Protein AF-A0A963E9U4-F1 (afdb_monomer_lite)

Structure (mmCIF, N/CA/C/O backbone):
data_AF-A0A963E9U4-F1
#
_entry.id   AF-A0A963E9U4-F1
#
loop_
_atom_site.group_PDB
_atom_site.id
_atom_site.type_symbol
_atom_site.label_atom_id
_atom_site.label_alt_id
_atom_site.label_comp_id
_atom_site.label_asym_id
_atom_site.label_entity_id
_atom_site.label_seq_id
_atom_site.pdbx_PDB_ins_code
_atom_site.Cartn_x
_atom_site.Cartn_y
_atom_site.Cartn_z
_atom_site.occupancy
_atom_site.B_iso_or_equiv
_atom_site.auth_seq_id
_atom_site.auth_comp_id
_atom_site.auth_asym_id
_atom_site.auth_atom_id
_atom_site.pdbx_PDB_model_num
ATOM 1 N N . LEU A 1 1 ? -9.580 -12.105 0.076 1.00 77.25 1 LEU A N 1
ATOM 2 C CA . LEU A 1 1 ? -8.451 -11.151 -0.004 1.00 77.25 1 LEU A CA 1
ATOM 3 C C . LEU A 1 1 ? -7.604 -11.280 1.260 1.00 77.25 1 LEU A C 1
ATOM 5 O O . LEU A 1 1 ? -8.142 -11.702 2.276 1.00 77.25 1 LEU A O 1
ATOM 9 N N . ARG A 1 2 ? -6.309 -10.960 1.213 1.00 84.62 2 ARG A N 1
ATOM 10 C CA . ARG A 1 2 ? -5.441 -10.859 2.401 1.00 84.62 2 ARG A CA 1
ATOM 11 C C . ARG A 1 2 ? -4.675 -9.540 2.334 1.00 84.62 2 ARG A C 1
ATOM 13 O O . ARG A 1 2 ? -4.417 -9.059 1.235 1.00 84.62 2 ARG A O 1
ATOM 20 N N . ILE A 1 3 ? -4.321 -8.981 3.488 1.00 85.62 3 ILE A N 1
ATOM 21 C CA . ILE A 1 3 ? -3.585 -7.716 3.590 1.00 85.62 3 ILE A CA 1
ATOM 22 C C . ILE A 1 3 ? -2.121 -8.007 3.926 1.00 85.62 3 ILE A C 1
ATOM 24 O O . ILE A 1 3 ? -1.833 -8.828 4.794 1.00 85.62 3 ILE A O 1
ATOM 28 N N . TYR A 1 4 ? -1.211 -7.309 3.246 1.00 88.12 4 TYR A N 1
ATOM 29 C CA . TYR A 1 4 ? 0.233 -7.344 3.508 1.00 88.12 4 TYR A CA 1
ATOM 30 C C . TYR A 1 4 ? 0.819 -5.945 3.808 1.00 88.12 4 TYR A C 1
ATOM 32 O O . TYR A 1 4 ? 2.010 -5.802 4.059 1.00 88.12 4 TYR A O 1
ATOM 40 N N . GLY A 1 5 ? -0.009 -4.894 3.793 1.00 84.44 5 GLY A N 1
ATOM 41 C CA . GLY A 1 5 ? 0.417 -3.529 4.103 1.00 84.44 5 GLY A CA 1
ATOM 42 C C . GLY A 1 5 ? 0.505 -3.292 5.610 1.00 84.44 5 GLY A C 1
ATOM 43 O O . GLY A 1 5 ? -0.496 -3.433 6.308 1.00 84.44 5 GLY A O 1
ATOM 44 N N . GLY A 1 6 ? 1.682 -2.897 6.104 1.00 85.62 6 GLY A N 1
ATOM 45 C CA . GLY A 1 6 ? 1.900 -2.619 7.529 1.00 85.62 6 GLY A CA 1
ATOM 46 C C . GLY A 1 6 ? 1.007 -1.504 8.084 1.00 85.62 6 GLY A C 1
ATOM 47 O O . GLY A 1 6 ? 0.506 -1.639 9.195 1.00 85.62 6 GLY A O 1
ATOM 48 N N . GLY A 1 7 ? 0.740 -0.457 7.291 1.00 85.38 7 GLY A N 1
ATOM 49 C CA . GLY A 1 7 ? -0.173 0.629 7.675 1.00 85.38 7 GLY A CA 1
ATOM 50 C C . GLY A 1 7 ? -1.592 0.125 7.940 1.00 85.38 7 GLY A C 1
ATOM 51 O O . GLY A 1 7 ? -2.111 0.290 9.040 1.00 85.38 7 GLY A O 1
ATOM 52 N N . ILE A 1 8 ? -2.154 -0.625 6.990 1.00 86.62 8 ILE A N 1
ATOM 53 C CA . ILE A 1 8 ? -3.504 -1.189 7.106 1.00 86.62 8 ILE A CA 1
ATOM 54 C C . ILE A 1 8 ? -3.583 -2.158 8.294 1.00 86.62 8 ILE A C 1
ATOM 56 O O . ILE A 1 8 ? -4.497 -2.063 9.102 1.00 86.62 8 ILE A O 1
ATOM 60 N N . LEU A 1 9 ? -2.604 -3.059 8.445 1.00 87.06 9 LEU A N 1
ATOM 61 C CA . LEU A 1 9 ? -2.578 -4.039 9.542 1.00 87.06 9 LEU A CA 1
ATOM 62 C C . LEU A 1 9 ? -2.455 -3.399 10.931 1.00 87.06 9 LEU A C 1
ATOM 64 O O . LEU A 1 9 ? -2.824 -4.023 11.924 1.00 87.06 9 LEU A O 1
ATOM 68 N N . SER A 1 10 ? -1.926 -2.177 11.013 1.00 88.19 10 SER A N 1
ATOM 69 C CA . SER A 1 10 ? -1.814 -1.441 12.273 1.00 88.19 10 SER A CA 1
ATOM 70 C C . SER A 1 10 ? -3.120 -0.759 12.699 1.00 88.19 10 SER A C 1
ATOM 72 O O . SER A 1 10 ? -3.261 -0.396 13.866 1.0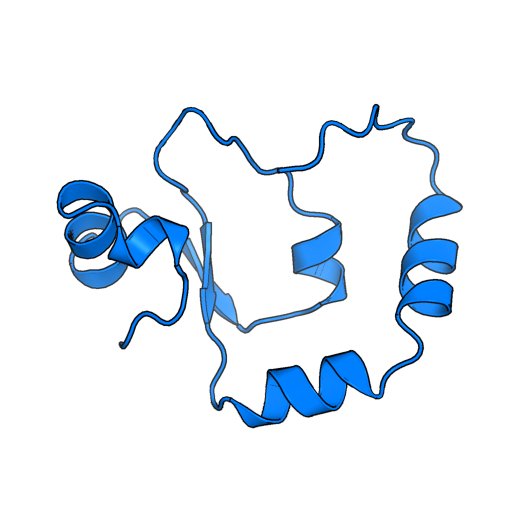0 88.19 10 SER A O 1
ATOM 74 N N . SER A 1 11 ? -4.090 -0.627 11.787 1.00 87.56 11 SER A N 1
ATOM 75 C CA . SER A 1 11 ? -5.382 0.015 12.026 1.00 87.56 11 SER A CA 1
ATOM 76 C C . SER A 1 11 ? -6.538 -0.967 11.830 1.00 87.56 11 SER A C 1
ATOM 78 O O . SER A 1 11 ? -6.767 -1.498 10.742 1.00 87.56 11 SER A O 1
ATOM 80 N N . PHE A 1 12 ? -7.314 -1.196 12.893 1.00 88.00 12 PHE A N 1
ATOM 81 C CA . PHE A 1 12 ? -8.485 -2.077 12.838 1.00 88.00 12 PHE A CA 1
ATOM 82 C C . PHE A 1 12 ? -9.546 -1.560 11.853 1.00 88.00 12 PHE A C 1
ATOM 84 O O . PHE A 1 12 ? -10.082 -2.327 11.054 1.00 88.00 12 PHE A O 1
ATOM 91 N N . GLU A 1 13 ? -9.808 -0.252 11.881 1.00 88.19 13 GLU A N 1
ATOM 92 C CA . GLU A 1 13 ? -10.795 0.395 11.015 1.00 88.19 13 GLU A CA 1
ATOM 93 C C . GLU A 1 13 ? -10.396 0.290 9.539 1.00 88.19 13 GLU A C 1
ATOM 95 O O . GLU A 1 13 ? -11.210 -0.083 8.693 1.00 88.19 13 GLU A O 1
ATOM 100 N N . GLU A 1 14 ? -9.117 0.523 9.233 1.00 86.69 14 GLU A N 1
ATOM 101 C CA . GLU A 1 14 ? -8.619 0.441 7.860 1.00 86.69 14 GLU A CA 1
ATOM 102 C C . GLU A 1 14 ? -8.603 -1.002 7.342 1.00 86.69 14 GLU A C 1
ATOM 104 O O . GLU A 1 14 ? -8.949 -1.253 6.189 1.00 86.69 14 GLU A O 1
ATOM 109 N N . THR A 1 15 ? -8.271 -1.969 8.202 1.00 88.69 15 THR A N 1
ATOM 110 C CA . THR A 1 15 ? -8.332 -3.400 7.874 1.00 88.69 15 THR A CA 1
ATOM 111 C C . THR A 1 15 ? -9.744 -3.820 7.461 1.00 88.69 15 THR A C 1
ATOM 113 O O . THR A 1 15 ? -9.911 -4.475 6.428 1.00 88.69 15 THR A O 1
ATOM 116 N N . GLN A 1 16 ? -10.761 -3.425 8.234 1.00 89.69 16 GLN A N 1
ATOM 117 C CA . GLN A 1 16 ? -12.155 -3.748 7.929 1.00 89.69 16 GLN A CA 1
ATOM 118 C C . GLN A 1 16 ? -12.618 -3.042 6.647 1.00 89.69 16 GLN A C 1
ATOM 120 O O . GLN A 1 16 ? -13.213 -3.673 5.773 1.00 89.69 16 GLN A O 1
ATOM 125 N N . TYR A 1 17 ? -12.289 -1.756 6.481 1.00 89.00 17 TYR A N 1
ATOM 126 C CA . TYR A 1 17 ? -12.631 -0.996 5.277 1.00 89.00 17 TYR A CA 1
ATOM 127 C C . TYR A 1 17 ? -12.019 -1.612 4.009 1.00 89.00 17 TYR A C 1
ATOM 129 O O . TYR A 1 17 ? -12.714 -1.826 3.014 1.00 89.00 17 TYR A O 1
ATOM 137 N N . ALA A 1 18 ? -10.736 -1.973 4.050 1.00 85.44 18 ALA A N 1
ATOM 138 C CA . ALA A 1 18 ? -10.011 -2.507 2.902 1.00 85.44 18 ALA A CA 1
ATOM 139 C C . ALA A 1 18 ? -10.516 -3.885 2.438 1.00 85.44 18 ALA A C 1
ATOM 141 O O . ALA A 1 18 ? -10.389 -4.214 1.252 1.00 85.44 18 ALA A O 1
ATOM 142 N N . ILE A 1 19 ? -11.101 -4.701 3.324 1.00 85.06 19 ILE A N 1
ATOM 143 C CA . ILE A 1 19 ? -11.597 -6.048 2.987 1.00 85.06 19 ILE A CA 1
ATOM 144 C C . ILE A 1 19 ? -13.105 -6.057 2.745 1.00 85.06 19 ILE A C 1
ATOM 146 O O . ILE A 1 19 ? -13.532 -6.570 1.712 1.00 85.06 19 ILE A O 1
ATOM 150 N N . ASP A 1 20 ? -13.890 -5.499 3.665 1.00 87.50 20 ASP A N 1
ATOM 151 C CA . ASP A 1 20 ? -15.336 -5.734 3.716 1.00 87.5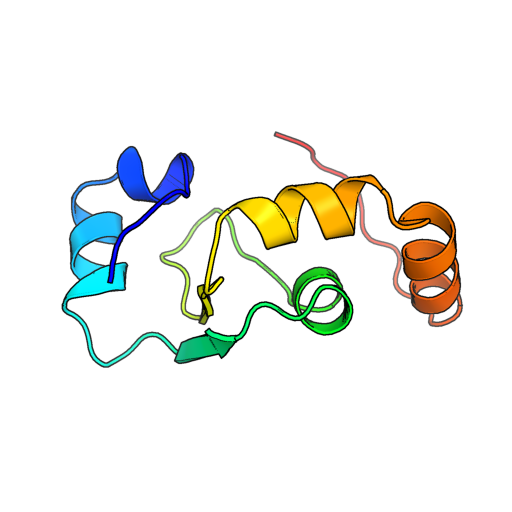0 20 ASP A CA 1
ATOM 152 C C . ASP A 1 20 ? -16.150 -4.657 2.98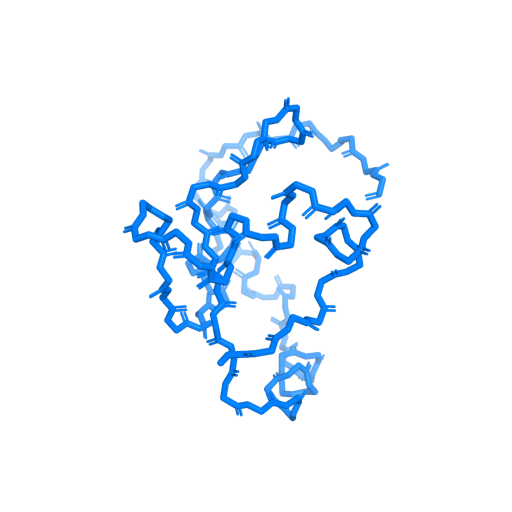5 1.00 87.50 20 ASP A C 1
ATOM 154 O O . ASP A 1 20 ? -17.282 -4.912 2.576 1.00 87.50 20 ASP A O 1
ATOM 158 N N . SER A 1 21 ? -15.593 -3.455 2.788 1.00 88.19 21 SER A N 1
ATOM 159 C CA . SER A 1 21 ? -16.300 -2.369 2.097 1.00 88.19 21 SER A CA 1
ATOM 160 C C . SER A 1 21 ? -16.303 -2.557 0.575 1.00 88.19 21 SER A C 1
ATOM 162 O O . SER A 1 21 ? -15.309 -2.974 -0.021 1.00 88.19 21 SER A O 1
ATOM 164 N N . ASN A 1 22 ? -17.392 -2.174 -0.093 1.00 87.31 22 ASN A N 1
ATOM 165 C CA . ASN A 1 22 ? -17.453 -2.093 -1.561 1.00 87.31 22 ASN A CA 1
ATOM 166 C C . ASN A 1 22 ? -17.050 -0.714 -2.105 1.00 87.31 22 ASN A C 1
ATOM 168 O O . ASN A 1 22 ? -16.998 -0.532 -3.317 1.00 87.31 22 ASN A O 1
ATOM 172 N N . GLU A 1 23 ? -16.778 0.248 -1.225 1.00 88.25 23 GLU A N 1
ATOM 173 C CA . GLU A 1 23 ? -16.371 1.598 -1.610 1.00 88.25 23 GLU A CA 1
ATOM 174 C C . GLU A 1 23 ? -14.954 1.700 -2.194 1.00 88.25 23 GLU A C 1
ATOM 176 O O . GLU A 1 23 ? -14.791 2.428 -3.176 1.00 88.25 23 GLU A O 1
ATOM 181 N N . PRO A 1 24 ? -13.919 1.026 -1.646 1.00 88.50 24 PRO A N 1
ATOM 182 C CA . PRO A 1 24 ? -12.576 1.223 -2.155 1.00 88.50 24 PRO A CA 1
ATOM 183 C C . PRO A 1 24 ? -12.361 0.511 -3.489 1.00 88.50 24 PRO A C 1
ATOM 185 O O . PRO A 1 24 ? -12.734 -0.653 -3.682 1.00 88.50 24 PRO A O 1
ATOM 188 N N . LEU A 1 25 ? -11.666 1.202 -4.391 1.00 87.88 25 LEU A N 1
ATOM 189 C CA . LEU A 1 25 ? -11.256 0.665 -5.676 1.00 87.88 25 LEU A CA 1
ATOM 190 C C . LEU A 1 25 ? -10.085 -0.302 -5.475 1.00 87.88 25 LEU A C 1
ATOM 192 O O . LEU A 1 25 ? -9.053 0.067 -4.916 1.00 87.88 25 LEU A O 1
ATOM 196 N N . ARG A 1 26 ? -10.245 -1.544 -5.932 1.00 88.25 26 ARG A N 1
ATOM 197 C CA . ARG A 1 26 ? -9.219 -2.589 -5.843 1.00 88.25 26 ARG A CA 1
ATOM 198 C C . ARG A 1 26 ? -8.775 -2.960 -7.249 1.00 88.25 26 ARG A C 1
ATOM 200 O O . ARG A 1 26 ? -9.546 -3.563 -7.990 1.00 88.25 26 ARG A O 1
ATOM 207 N N . GLU A 1 27 ? -7.554 -2.593 -7.606 1.00 88.69 27 GLU A N 1
ATOM 208 C CA . GLU A 1 27 ? -6.998 -2.803 -8.947 1.00 88.69 27 GLU A CA 1
ATOM 209 C C . GLU A 1 27 ? -5.764 -3.702 -8.899 1.00 88.69 27 GLU A C 1
ATOM 211 O O . GLU A 1 27 ? -5.097 -3.758 -7.866 1.00 88.69 27 GLU A O 1
ATOM 216 N N . PRO A 1 28 ? -5.423 -4.401 -9.993 1.00 87.81 28 PRO A N 1
ATOM 217 C CA . PRO A 1 28 ? -4.165 -5.130 -10.083 1.00 87.81 28 PRO A CA 1
ATOM 218 C C . PRO A 1 28 ? -2.964 -4.211 -9.843 1.00 87.81 28 PRO A C 1
ATOM 220 O O . PRO A 1 28 ? -2.960 -3.052 -10.259 1.00 87.81 28 PRO A O 1
ATOM 223 N N . LEU A 1 29 ? -1.931 -4.735 -9.185 1.00 85.62 29 LEU A N 1
ATOM 224 C CA . LEU A 1 29 ? -0.685 -4.008 -8.977 1.00 85.62 29 LEU A CA 1
ATOM 225 C C . LEU A 1 29 ? 0.019 -3.743 -10.316 1.00 85.62 29 LEU A C 1
ATOM 227 O O . LEU A 1 29 ? 0.633 -4.639 -10.891 1.00 85.62 29 LEU A O 1
ATOM 231 N N . ASP A 1 30 ? -0.020 -2.488 -10.759 1.00 86.94 30 ASP A N 1
ATOM 232 C CA . ASP A 1 30 ? 0.837 -1.948 -11.811 1.00 86.94 30 ASP A CA 1
ATOM 233 C C . ASP A 1 30 ? 1.788 -0.910 -11.211 1.00 86.94 30 ASP A C 1
ATOM 235 O O . ASP A 1 30 ? 1.356 0.073 -10.610 1.00 86.94 30 ASP A O 1
ATOM 239 N N . VAL A 1 31 ? 3.093 -1.125 -11.378 1.00 84.44 31 VAL A N 1
ATOM 240 C CA . VAL A 1 31 ? 4.142 -0.289 -10.775 1.00 84.44 31 VAL A CA 1
ATOM 241 C C . VAL A 1 31 ? 4.058 1.144 -11.281 1.00 84.44 31 VAL A C 1
ATOM 243 O O . VAL A 1 31 ? 4.193 2.082 -10.500 1.00 84.44 31 VAL A O 1
ATOM 246 N N . VAL A 1 32 ? 3.816 1.318 -12.581 1.00 85.50 32 VAL A N 1
ATOM 247 C CA . VAL A 1 32 ? 3.785 2.641 -13.211 1.00 85.50 32 VAL A CA 1
ATOM 248 C C . VAL A 1 32 ? 2.589 3.441 -12.706 1.00 85.50 32 VAL A C 1
ATOM 250 O O . VAL A 1 32 ? 2.738 4.600 -12.320 1.00 85.50 32 VAL A O 1
ATOM 253 N N . THR A 1 33 ? 1.412 2.818 -12.663 1.00 85.62 33 THR A N 1
ATOM 254 C CA . THR A 1 33 ? 0.200 3.435 -12.116 1.00 85.62 33 THR A CA 1
ATOM 255 C C . THR A 1 33 ? 0.347 3.726 -10.627 1.00 85.62 33 THR A C 1
ATOM 257 O O . THR A 1 33 ? 0.025 4.831 -10.196 1.00 85.62 33 THR A O 1
ATOM 260 N N . ALA A 1 34 ? 0.885 2.790 -9.841 1.00 85.81 34 ALA A N 1
ATOM 261 C CA . ALA A 1 34 ? 1.091 2.978 -8.407 1.00 85.81 34 ALA A CA 1
ATOM 262 C C . ALA A 1 34 ? 2.034 4.153 -8.104 1.00 85.81 34 ALA A C 1
ATOM 264 O O . ALA A 1 34 ? 1.747 4.936 -7.207 1.00 85.81 34 ALA A O 1
ATOM 265 N N . MET A 1 35 ? 3.108 4.325 -8.882 1.00 85.12 35 MET A N 1
ATOM 266 C CA . MET A 1 35 ? 4.037 5.454 -8.731 1.00 85.12 35 MET A CA 1
ATOM 267 C C . MET A 1 35 ? 3.429 6.810 -9.097 1.00 85.12 35 MET A C 1
ATOM 269 O O . MET A 1 35 ? 3.842 7.824 -8.548 1.00 85.12 35 MET A O 1
ATOM 273 N N . LYS A 1 36 ? 2.467 6.835 -10.024 1.00 86.25 36 LYS A N 1
ATOM 274 C CA . LYS A 1 36 ? 1.749 8.050 -10.445 1.00 86.25 36 LYS A CA 1
ATOM 275 C C . LYS A 1 36 ? 0.535 8.379 -9.581 1.00 86.25 36 LYS A C 1
ATOM 277 O O . LYS A 1 36 ? -0.093 9.412 -9.785 1.00 86.25 36 LYS A O 1
ATOM 282 N N . THR A 1 37 ? 0.129 7.468 -8.705 1.00 85.44 37 THR A N 1
ATOM 283 C CA . THR A 1 37 ? -1.097 7.630 -7.931 1.00 85.44 37 THR A CA 1
ATOM 284 C C . THR A 1 37 ? -0.808 8.457 -6.689 1.00 85.44 37 THR A C 1
ATOM 286 O O . THR A 1 37 ? -0.056 8.023 -5.818 1.00 85.44 37 THR A O 1
ATOM 289 N N . ASP A 1 38 ? -1.461 9.611 -6.580 1.00 87.94 38 ASP A N 1
ATOM 290 C CA . ASP A 1 38 ? -1.420 10.420 -5.366 1.00 87.94 38 ASP A CA 1
ATOM 291 C C . ASP A 1 38 ? -1.943 9.636 -4.160 1.00 87.94 38 ASP A C 1
ATOM 293 O O . ASP A 1 38 ? -2.971 8.953 -4.227 1.00 87.94 38 ASP A O 1
ATOM 297 N N . TYR A 1 39 ? -1.263 9.793 -3.028 1.00 85.62 39 TYR A N 1
ATOM 298 C CA . TYR A 1 39 ? -1.671 9.203 -1.761 1.00 85.62 39 TYR A CA 1
ATOM 299 C C . TYR A 1 39 ? -1.796 10.277 -0.679 1.00 85.62 39 TYR A C 1
ATOM 301 O O . TYR A 1 39 ? -1.180 11.342 -0.736 1.00 85.62 39 TYR A O 1
ATOM 309 N N . ARG A 1 40 ? -2.632 10.003 0.324 1.00 86.25 40 ARG A N 1
ATOM 310 C CA . ARG A 1 40 ? -2.894 10.917 1.442 1.00 86.25 40 ARG A CA 1
ATOM 311 C C . ARG A 1 40 ? -2.776 10.159 2.752 1.00 86.25 40 ARG A C 1
ATOM 313 O O . ARG A 1 40 ? -3.574 9.265 2.999 1.00 86.25 40 ARG A O 1
ATOM 320 N N . TYR A 1 41 ? -1.787 10.506 3.573 1.00 84.81 41 TYR A N 1
ATOM 321 C CA . TYR A 1 41 ? -1.494 9.803 4.830 1.00 84.81 41 TYR A CA 1
ATOM 322 C C . TYR A 1 41 ? -2.522 10.071 5.944 1.00 84.81 41 TYR A C 1
ATOM 324 O O . TYR A 1 41 ? -2.547 9.363 6.944 1.00 84.81 41 TYR A O 1
ATOM 332 N N . ASP A 1 42 ? -3.344 11.108 5.792 1.00 87.75 42 ASP A N 1
ATOM 333 C CA . ASP A 1 42 ? -4.261 11.625 6.808 1.00 87.75 42 ASP A CA 1
ATOM 334 C C . ASP A 1 42 ? -5.693 11.072 6.712 1.00 87.75 42 ASP A C 1
ATOM 336 O O . ASP A 1 42 ? -6.534 11.405 7.545 1.00 87.75 42 ASP A O 1
ATOM 340 N N . GLN A 1 43 ? -5.990 10.234 5.716 1.00 88.62 43 GLN A N 1
ATOM 341 C CA . GLN A 1 43 ? -7.321 9.664 5.493 1.00 88.62 43 GLN A CA 1
ATOM 342 C C . GLN A 1 43 ? -7.255 8.195 5.065 1.00 88.62 43 GLN A C 1
ATOM 344 O O . GLN A 1 43 ? -6.231 7.722 4.571 1.00 88.62 43 GLN A O 1
ATOM 349 N N . ILE A 1 44 ? -8.378 7.485 5.211 1.00 88.81 44 ILE A N 1
ATOM 350 C CA . ILE A 1 44 ? -8.524 6.108 4.726 1.00 88.81 44 ILE A CA 1
ATOM 351 C C . ILE A 1 44 ? -8.341 6.080 3.204 1.00 88.81 44 ILE A C 1
ATOM 353 O O . ILE A 1 44 ? -8.917 6.891 2.469 1.00 88.81 44 ILE A O 1
ATOM 357 N N . GLN A 1 45 ? -7.534 5.132 2.728 1.00 88.19 45 GLN A N 1
ATOM 358 C CA . GLN A 1 45 ? -7.220 5.014 1.310 1.00 88.19 45 GLN A CA 1
ATOM 359 C C . GLN A 1 45 ? -8.450 4.589 0.502 1.00 88.19 45 GLN A C 1
ATOM 361 O O . GLN A 1 45 ? -9.137 3.623 0.823 1.00 88.19 45 GLN A O 1
ATOM 366 N N . LYS A 1 46 ? -8.704 5.294 -0.604 1.00 89.12 46 LYS A N 1
ATOM 367 C CA . LYS A 1 46 ? -9.812 4.990 -1.528 1.00 89.12 46 LYS A CA 1
ATOM 368 C C . LYS A 1 46 ? -9.428 3.991 -2.619 1.00 89.12 46 LYS A C 1
ATOM 370 O O . LYS A 1 46 ? -10.303 3.491 -3.321 1.00 89.12 46 LYS A O 1
ATOM 375 N N . ARG A 1 47 ? -8.128 3.730 -2.788 1.00 89.19 47 ARG A N 1
ATOM 376 C CA . ARG A 1 47 ? -7.575 2.837 -3.809 1.00 89.19 47 ARG A CA 1
ATOM 377 C C . ARG A 1 47 ? -6.565 1.888 -3.172 1.00 89.19 47 ARG A C 1
ATOM 379 O O . ARG A 1 47 ? -5.677 2.333 -2.452 1.00 89.19 47 ARG A O 1
ATOM 386 N N . TYR A 1 48 ? -6.681 0.601 -3.480 1.00 90.69 48 TYR A N 1
ATOM 387 C CA . TYR A 1 48 ? -5.741 -0.440 -3.076 1.00 90.69 48 TYR A CA 1
ATOM 388 C C . TYR A 1 48 ? -5.269 -1.227 -4.298 1.00 90.69 48 TYR A C 1
ATOM 390 O O . TYR A 1 48 ? -6.068 -1.597 -5.159 1.00 90.69 48 TYR A O 1
ATOM 398 N N . PHE A 1 49 ? -3.974 -1.533 -4.338 1.00 90.69 49 PHE A N 1
ATOM 399 C CA . PHE A 1 49 ? -3.384 -2.379 -5.370 1.00 90.69 49 PHE A CA 1
ATOM 400 C C . PHE A 1 49 ? -3.266 -3.822 -4.879 1.00 90.69 49 PHE A C 1
ATOM 402 O O . PHE A 1 49 ? -2.720 -4.093 -3.808 1.00 90.69 49 PHE A O 1
ATOM 409 N N . VAL A 1 50 ? -3.790 -4.755 -5.666 1.00 90.19 50 VAL A N 1
ATOM 410 C CA . VAL A 1 50 ? -3.849 -6.182 -5.361 1.00 90.19 50 VAL A CA 1
ATOM 411 C C . VAL A 1 50 ? -2.765 -6.896 -6.159 1.00 90.19 50 VAL A C 1
ATOM 413 O O . VAL A 1 50 ? -2.757 -6.865 -7.387 1.00 90.19 50 VAL A O 1
ATOM 416 N N . ALA A 1 51 ? -1.848 -7.548 -5.450 1.00 88.06 51 ALA A N 1
ATOM 417 C CA . ALA A 1 51 ? -0.866 -8.443 -6.049 1.00 88.06 51 ALA A CA 1
ATOM 418 C C . ALA A 1 51 ? -1.357 -9.894 -5.968 1.00 88.06 51 ALA A C 1
ATOM 420 O O . ALA A 1 51 ? -1.832 -10.331 -4.917 1.00 88.06 51 ALA A O 1
ATOM 421 N N . ASP A 1 52 ? -1.184 -10.655 -7.050 1.00 84.69 52 ASP A N 1
ATOM 422 C CA . ASP A 1 52 ? -1.569 -12.072 -7.097 1.00 84.69 52 ASP A CA 1
ATOM 423 C C . ASP A 1 52 ? -0.668 -12.954 -6.221 1.00 84.69 52 ASP A C 1
ATOM 425 O O . ASP A 1 52 ? -1.107 -13.958 -5.659 1.00 84.69 52 ASP A O 1
ATOM 429 N N . ASN A 1 53 ? 0.613 -12.592 -6.106 1.00 83.44 53 ASN A N 1
ATOM 430 C CA . ASN A 1 53 ? 1.597 -13.306 -5.302 1.00 83.44 53 ASN A CA 1
ATOM 431 C C . ASN A 1 53 ? 2.713 -12.373 -4.808 1.00 83.44 53 ASN A C 1
ATOM 433 O O . ASN A 1 53 ? 2.943 -11.293 -5.352 1.00 83.44 53 ASN A O 1
ATOM 437 N N . LEU A 1 54 ? 3.438 -12.817 -3.777 1.00 83.00 54 LEU A N 1
ATOM 438 C CA . LEU A 1 54 ? 4.532 -12.043 -3.186 1.00 83.00 54 LEU A CA 1
ATOM 439 C C . LEU A 1 54 ? 5.771 -11.968 -4.099 1.00 83.00 54 LEU A C 1
ATOM 441 O O . LEU A 1 54 ? 6.560 -11.035 -3.976 1.00 83.00 54 LEU A O 1
ATOM 445 N N . SER A 1 55 ? 5.925 -12.903 -5.043 1.00 83.25 55 SER A N 1
ATOM 446 C CA . SER A 1 55 ? 7.021 -12.905 -6.023 1.00 83.25 55 SER A CA 1
ATOM 447 C C . SER A 1 55 ? 6.965 -11.704 -6.973 1.00 83.25 55 SER A C 1
ATOM 449 O O . SER A 1 55 ? 7.999 -11.307 -7.502 1.00 83.25 55 SER A O 1
ATOM 451 N N . VAL A 1 56 ? 5.804 -11.057 -7.136 1.00 80.88 56 VAL A N 1
ATOM 452 C CA . VAL A 1 56 ? 5.701 -9.774 -7.852 1.00 80.88 56 VAL A CA 1
ATOM 453 C C . VAL A 1 56 ? 6.599 -8.712 -7.207 1.00 80.88 56 VAL A C 1
ATOM 455 O O . VAL A 1 56 ? 7.259 -7.962 -7.918 1.00 80.88 56 VAL A O 1
ATOM 458 N N . LEU A 1 57 ? 6.714 -8.679 -5.874 1.00 81.81 57 LEU A N 1
ATOM 459 C CA . LEU A 1 57 ? 7.591 -7.720 -5.191 1.00 81.81 57 LEU A CA 1
ATOM 460 C C . LEU A 1 57 ? 9.076 -7.987 -5.478 1.00 81.81 57 LEU A C 1
ATOM 462 O O . LEU A 1 57 ? 9.854 -7.045 -5.606 1.00 81.81 57 LEU A O 1
ATOM 466 N N . GLU A 1 58 ? 9.474 -9.255 -5.607 1.00 82.62 58 GLU A N 1
ATOM 467 C CA . GLU A 1 58 ? 10.836 -9.645 -6.009 1.00 82.62 58 GLU A CA 1
ATOM 468 C C . GLU A 1 58 ? 11.134 -9.186 -7.442 1.00 82.62 58 GLU A C 1
ATOM 470 O O . GLU A 1 58 ? 12.176 -8.585 -7.706 1.00 82.62 58 GLU A O 1
ATOM 475 N N . MET A 1 59 ? 10.182 -9.395 -8.356 1.00 82.75 59 MET A N 1
ATOM 476 C CA . MET A 1 59 ? 10.289 -8.949 -9.745 1.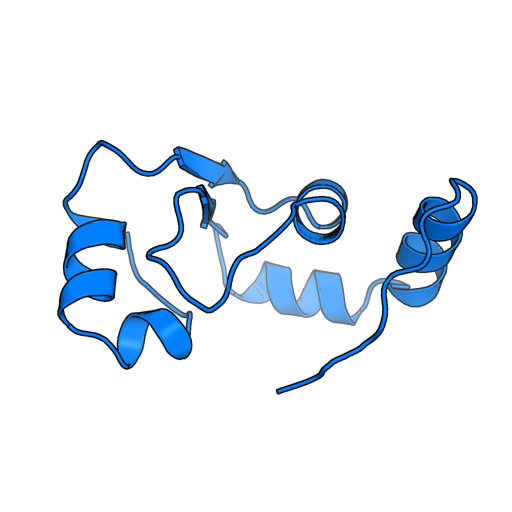00 82.75 59 MET A CA 1
ATOM 477 C C . MET A 1 59 ? 10.476 -7.428 -9.827 1.00 82.75 59 MET A C 1
ATOM 479 O O . MET A 1 59 ? 11.375 -6.954 -10.524 1.00 82.75 59 MET A O 1
ATOM 483 N N . ILE A 1 60 ? 9.693 -6.663 -9.060 1.00 83.00 60 ILE A N 1
ATOM 484 C CA . ILE A 1 60 ? 9.802 -5.199 -8.996 1.00 83.00 60 ILE A CA 1
ATOM 485 C C . ILE A 1 60 ? 11.171 -4.771 -8.458 1.00 83.00 60 ILE A C 1
ATOM 487 O O . ILE A 1 60 ? 11.799 -3.891 -9.040 1.00 83.00 60 ILE A O 1
ATOM 491 N N . LYS A 1 61 ? 11.673 -5.419 -7.398 1.00 81.25 61 LYS A N 1
ATOM 492 C CA . LYS A 1 61 ? 13.008 -5.136 -6.842 1.00 81.25 61 LYS A CA 1
ATOM 493 C C . LYS A 1 61 ? 14.136 -5.397 -7.839 1.00 81.25 61 LYS A C 1
ATOM 495 O O . LYS A 1 61 ? 15.105 -4.649 -7.860 1.00 81.25 61 LYS A O 1
ATOM 500 N N . SER A 1 62 ? 14.025 -6.466 -8.629 1.00 80.00 62 SER A N 1
ATOM 501 C CA . SER A 1 62 ? 15.013 -6.810 -9.663 1.00 80.00 62 SER A CA 1
ATOM 502 C C . SER A 1 62 ? 14.938 -5.919 -10.908 1.00 80.00 62 SER A C 1
ATOM 504 O O . SER A 1 62 ? 15.872 -5.896 -11.708 1.00 80.00 62 SER A O 1
ATOM 506 N N . SER A 1 63 ? 13.838 -5.184 -11.078 1.00 77.12 63 SER A N 1
ATOM 507 C CA . SER A 1 63 ? 13.647 -4.256 -12.189 1.00 77.12 63 SER A CA 1
ATOM 508 C C . SER A 1 63 ? 14.421 -2.957 -11.948 1.00 77.12 63 SER A C 1
ATOM 510 O O . SER A 1 63 ? 14.637 -2.545 -10.808 1.00 77.12 63 SER A O 1
ATOM 512 N N . ASN A 1 64 ? 14.820 -2.269 -13.023 1.00 80.00 64 ASN A N 1
ATOM 513 C CA . ASN A 1 64 ? 15.496 -0.975 -12.919 1.00 80.00 64 ASN A CA 1
ATOM 514 C C . ASN A 1 64 ? 14.492 0.131 -12.556 1.00 80.00 64 ASN A C 1
ATOM 516 O O . ASN A 1 64 ? 14.017 0.886 -13.403 1.00 80.00 64 ASN A O 1
ATOM 520 N N . ILE A 1 65 ? 14.145 0.200 -11.272 1.00 78.00 65 ILE A N 1
ATOM 521 C CA . ILE A 1 65 ? 13.155 1.137 -10.739 1.00 78.00 65 ILE A CA 1
ATOM 522 C C . IL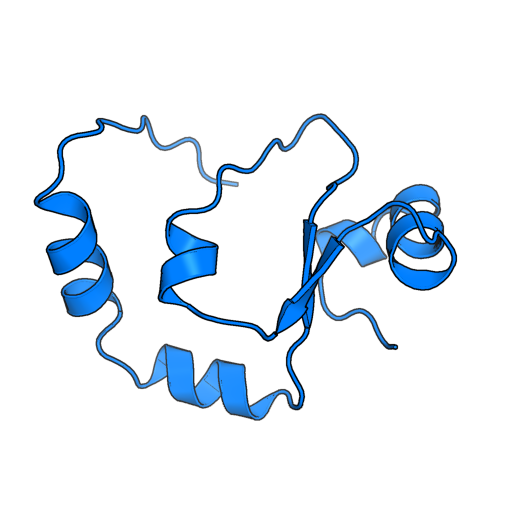E A 1 65 ? 13.564 2.601 -10.949 1.00 78.00 65 ILE A C 1
ATOM 524 O O . ILE A 1 65 ? 12.707 3.461 -11.117 1.00 78.00 65 ILE A O 1
ATOM 528 N N . VAL A 1 66 ? 14.873 2.866 -11.005 1.00 78.62 66 VAL A N 1
ATOM 529 C CA . VAL A 1 66 ? 15.444 4.195 -11.256 1.00 78.62 66 VAL A CA 1
ATOM 530 C C . VAL A 1 66 ? 15.173 4.635 -12.691 1.00 78.62 66 VAL A C 1
ATOM 532 O O . VAL A 1 66 ? 14.816 5.783 -12.922 1.00 78.62 66 VAL A O 1
ATOM 535 N N . GLU A 1 67 ? 15.282 3.725 -13.658 1.00 76.62 67 GLU A N 1
ATOM 536 C CA . GLU A 1 67 ? 14.945 4.021 -15.052 1.00 76.62 67 GLU A CA 1
ATOM 537 C C . GLU A 1 67 ? 13.441 4.256 -15.236 1.00 76.62 67 GLU A C 1
ATOM 539 O O . GLU A 1 67 ? 13.040 5.153 -15.978 1.00 76.62 67 GLU A O 1
ATOM 544 N N . ILE A 1 68 ? 12.604 3.481 -14.538 1.00 74.88 68 ILE A N 1
ATOM 545 C CA . ILE A 1 68 ? 11.148 3.674 -14.546 1.00 74.88 68 ILE A CA 1
ATOM 546 C C . ILE A 1 68 ? 10.803 5.039 -13.943 1.00 74.88 68 ILE A C 1
ATOM 548 O O . ILE A 1 68 ? 10.078 5.801 -14.572 1.00 74.88 68 ILE A O 1
ATOM 552 N N . ALA A 1 69 ? 11.369 5.384 -12.785 1.00 72.06 69 ALA A N 1
ATOM 553 C CA . ALA A 1 69 ? 11.182 6.688 -12.154 1.00 72.06 69 ALA A CA 1
ATOM 554 C C . ALA A 1 69 ? 11.702 7.844 -13.028 1.00 72.06 69 ALA A C 1
ATOM 556 O O . ALA A 1 69 ? 11.033 8.866 -13.144 1.00 72.06 69 ALA A O 1
ATOM 557 N N . GLY A 1 70 ? 12.842 7.669 -13.703 1.00 71.25 70 GLY A N 1
ATOM 558 C CA . GLY A 1 70 ? 13.400 8.663 -14.625 1.00 71.25 70 GLY A CA 1
ATOM 559 C C . GLY A 1 70 ? 12.466 8.973 -15.795 1.00 71.25 70 GLY A C 1
ATOM 560 O O . GLY A 1 70 ? 12.183 10.135 -16.059 1.00 71.25 70 GLY A O 1
ATOM 561 N N . LYS A 1 71 ? 11.883 7.942 -16.422 1.00 67.31 71 LYS A N 1
ATOM 562 C CA . LYS A 1 71 ? 10.879 8.109 -17.493 1.00 67.31 71 LYS A CA 1
ATOM 563 C C . LYS A 1 71 ? 9.578 8.761 -17.013 1.00 67.31 71 LYS A C 1
ATOM 565 O O . LYS A 1 71 ? 8.801 9.237 -17.837 1.00 67.31 71 LYS A O 1
ATOM 570 N N . LEU A 1 72 ? 9.306 8.730 -15.708 1.00 64.69 72 LEU A N 1
ATOM 571 C CA . LEU A 1 72 ? 8.146 9.383 -15.102 1.00 64.69 72 LEU A CA 1
ATOM 572 C C . LEU A 1 72 ? 8.436 10.852 -14.762 1.00 64.69 72 LEU A C 1
ATOM 574 O O . LEU A 1 72 ? 7.527 11.664 -14.878 1.00 64.69 72 LEU A O 1
ATOM 578 N N . ALA A 1 73 ? 9.682 11.184 -14.411 1.00 62.25 73 ALA A N 1
ATOM 579 C CA . ALA A 1 73 ? 10.122 12.531 -14.041 1.00 62.25 73 ALA A CA 1
ATOM 580 C C . ALA A 1 73 ? 10.324 13.493 -15.230 1.00 62.25 73 ALA A C 1
ATOM 582 O O . ALA A 1 73 ? 10.384 14.701 -15.024 1.00 62.25 73 ALA A O 1
ATOM 583 N N . ASP A 1 74 ? 10.400 12.988 -16.468 1.00 54.88 74 ASP A N 1
ATOM 584 C CA . ASP A 1 74 ? 10.447 13.830 -17.680 1.00 54.88 74 ASP A CA 1
ATOM 585 C C . ASP A 1 74 ? 9.118 14.576 -17.955 1.00 54.88 74 ASP A C 1
ATOM 587 O O . ASP A 1 74 ? 9.053 15.438 -18.833 1.00 54.88 74 ASP A O 1
ATOM 591 N N . GLY A 1 75 ? 8.053 14.272 -17.204 1.00 53.50 75 GLY A N 1
ATOM 592 C CA . GLY A 1 75 ? 6.902 15.157 -17.031 1.00 53.50 75 GLY A CA 1
ATOM 593 C C . GLY A 1 75 ? 7.041 15.894 -15.702 1.00 53.50 75 GLY A C 1
ATOM 594 O O . GLY A 1 75 ? 6.991 15.255 -14.656 1.00 53.50 75 GLY A O 1
ATOM 595 N N . GLU A 1 76 ? 7.256 17.211 -15.751 1.00 47.75 76 GLU A N 1
ATOM 596 C CA . GLU A 1 76 ? 7.402 18.073 -14.573 1.00 47.75 76 GLU A CA 1
ATOM 597 C C . GLU A 1 76 ? 6.262 17.872 -13.566 1.00 47.75 76 GLU A C 1
ATOM 599 O O . GLU A 1 76 ? 5.117 18.171 -13.880 1.00 47.75 76 GLU A O 1
ATOM 604 N N . ASP A 1 77 ? 6.601 17.451 -12.348 1.00 44.44 77 ASP A N 1
ATOM 605 C CA . ASP A 1 77 ? 5.963 17.923 -11.118 1.00 44.44 77 ASP A CA 1
ATOM 606 C C . ASP A 1 77 ? 6.967 17.770 -9.961 1.00 44.44 77 ASP A C 1
ATOM 608 O O . ASP A 1 77 ? 7.419 16.675 -9.618 1.00 44.44 77 ASP A O 1
ATOM 612 N N . GLN A 1 78 ? 7.385 18.908 -9.395 1.00 43.16 78 GLN A N 1
ATOM 613 C CA . GLN A 1 78 ? 8.188 18.964 -8.174 1.00 43.16 78 GLN A CA 1
ATOM 614 C C . GLN A 1 78 ? 7.364 18.398 -7.016 1.00 43.16 78 GLN A C 1
ATOM 616 O O . GLN A 1 78 ? 6.344 18.977 -6.650 1.00 43.16 78 GLN A O 1
ATOM 621 N N . VAL A 1 79 ? 7.826 17.313 -6.395 1.00 45.44 79 VAL A N 1
ATOM 622 C CA . VAL A 1 79 ? 7.225 16.805 -5.158 1.00 45.44 79 VAL A CA 1
ATOM 623 C C . VAL A 1 79 ? 8.266 16.858 -4.047 1.00 45.44 79 VAL A C 1
ATOM 625 O O . VAL A 1 79 ? 9.270 16.146 -4.075 1.00 45.44 79 VAL A O 1
ATOM 628 N N . ASP A 1 80 ? 8.022 17.739 -3.078 1.00 34.47 80 ASP A N 1
ATOM 629 C CA . ASP A 1 80 ? 8.759 17.824 -1.821 1.00 34.47 80 ASP A CA 1
ATOM 630 C C . ASP A 1 80 ? 8.668 16.484 -1.078 1.00 34.47 80 ASP A C 1
ATOM 632 O O . ASP A 1 80 ? 7.591 16.024 -0.692 1.00 34.47 80 ASP A O 1
ATOM 636 N N . PHE A 1 81 ? 9.812 15.834 -0.874 1.00 31.97 81 PHE A N 1
ATOM 637 C CA . PHE A 1 81 ? 9.874 14.574 -0.145 1.00 31.97 81 PHE A CA 1
ATOM 638 C C . PHE A 1 81 ? 9.768 14.822 1.364 1.00 31.97 81 PHE A C 1
ATOM 640 O O . PHE A 1 81 ? 10.704 15.316 1.993 1.00 31.97 81 PHE A O 1
ATOM 647 N N . VAL A 1 82 ? 8.663 14.380 1.964 1.00 26.31 82 VAL A N 1
ATOM 648 C CA . VAL A 1 82 ? 8.608 14.004 3.382 1.00 26.31 82 VAL A CA 1
ATOM 649 C C . VAL A 1 82 ? 8.469 12.486 3.425 1.00 26.31 82 VAL A C 1
ATOM 651 O O . VAL A 1 82 ? 7.450 11.939 3.014 1.00 26.31 82 VAL A O 1
ATOM 654 N N . ILE A 1 83 ? 9.530 11.808 3.865 1.00 27.09 83 ILE A N 1
ATOM 655 C CA . ILE A 1 83 ? 9.591 10.347 3.975 1.00 27.09 83 ILE A CA 1
ATOM 656 C C . ILE A 1 83 ? 9.319 9.957 5.433 1.00 27.09 83 ILE A C 1
ATOM 658 O O . ILE A 1 83 ? 10.004 10.441 6.337 1.00 27.09 83 ILE A O 1
ATOM 662 N N . CYS A 1 84 ? 8.356 9.058 5.633 1.00 31.23 84 CYS A N 1
ATOM 663 C CA . CYS A 1 84 ? 8.267 8.128 6.758 1.00 31.23 84 CYS A CA 1
ATOM 664 C C . CYS A 1 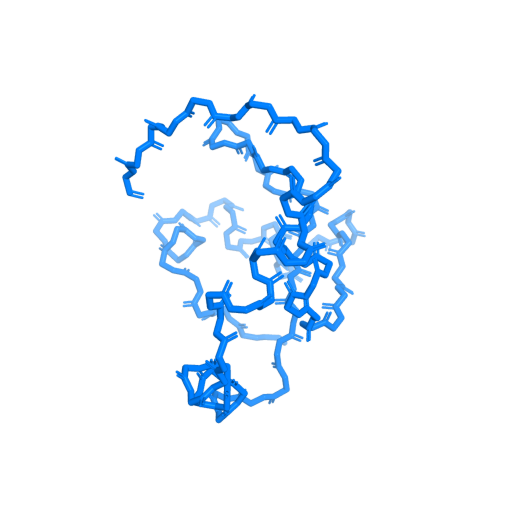84 ? 8.192 6.715 6.176 1.00 31.23 84 CYS A C 1
ATOM 666 O O . CYS A 1 84 ? 7.466 6.544 5.172 1.00 31.23 84 CYS A O 1
#

Sequence (84 aa):
LRIYGGGILSSFEETQYAIDSNEPLREPLDVVTAMKTDYRYDQIQKRYFVADNLSVLEMIKSSNIVEIAGKLADGEDQVDFVIC

Secondary structure (DSSP, 8-state):
-----HHHHH-HHHHHHHHH-SSSEEEE--HHHHHHS---TTS--SEEEEPS-THHHHHHHHS-HHHHHHHHHTS---------

Foldseek 3Di:
DDDDDPVQVVDPVLVCCVPPPPQAAEEADDPLVVVVDDDDPPDRHRYDHDYPDPVVVVVCVPDPVVVSVVVVVVPDDDDDDDDD

Radius of gyration: 14.42 Å; chains: 1; bounding box: 33×32×30 Å

pLDDT: mean 78.45, std 16.25, range [26.31, 90.69]